Protein AF-A0A954SRN4-F1 (afdb_monomer_lite)

Sequence (164 aa):
MNRQDFLKLIGAKAGQADYLPVACLLKTGYACAGFFNSALNDDFSQTCVLVNARLIELVGVSHEAQRSAIHDFNEFIENVVSGVLQGSSGDVEALFSDDPRFGKSIPLSAISFEDISVVYPVGHISTLMRRVEEDQTDKTGEIPTFLDFENKSVVLKILRTKLW

Radius of gyration: 16.1 Å; chains: 1; bounding box: 40×41×38 Å

pLDDT: mean 74.14, std 15.85, range [33.69, 95.12]

Structure (mmCIF, N/CA/C/O backbone):
data_AF-A0A954SRN4-F1
#
_entry.id   AF-A0A954SRN4-F1
#
loop_
_atom_site.group_PDB
_atom_site.id
_atom_site.type_symbol
_atom_site.label_atom_id
_atom_site.label_alt_id
_atom_site.label_comp_id
_atom_site.label_asym_id
_atom_site.label_entity_id
_atom_site.label_seq_id
_atom_site.pdbx_PDB_ins_code
_atom_site.Cartn_x
_atom_site.Cartn_y
_atom_site.Cartn_z
_atom_site.occupancy
_atom_site.B_iso_or_equiv
_atom_site.auth_seq_id
_atom_site.auth_comp_id
_atom_site.auth_asym_id
_atom_site.auth_atom_id
_atom_site.pdbx_PDB_model_num
ATOM 1 N N . MET A 1 1 ? 10.542 -6.637 2.094 1.00 87.75 1 MET A N 1
ATOM 2 C CA . MET A 1 1 ? 9.497 -7.674 2.269 1.00 87.75 1 MET A CA 1
ATOM 3 C C . MET A 1 1 ? 9.667 -8.751 1.195 1.00 87.75 1 MET A C 1
ATOM 5 O O . MET A 1 1 ? 10.319 -8.460 0.204 1.00 87.75 1 MET A O 1
ATOM 9 N N . ASN A 1 2 ? 9.138 -9.973 1.347 1.00 91.56 2 ASN A N 1
ATOM 10 C CA . ASN A 1 2 ? 9.051 -10.925 0.223 1.00 91.56 2 ASN A CA 1
ATOM 11 C C . ASN A 1 2 ? 7.608 -10.992 -0.319 1.00 91.56 2 ASN A C 1
ATOM 13 O O . ASN A 1 2 ? 6.660 -10.610 0.371 1.00 91.56 2 ASN A O 1
ATOM 17 N N . ARG A 1 3 ? 7.436 -11.482 -1.554 1.00 91.50 3 ARG A N 1
ATOM 18 C CA . ARG A 1 3 ? 6.127 -11.546 -2.230 1.00 91.50 3 ARG A CA 1
ATOM 19 C C . ARG A 1 3 ? 5.088 -12.355 -1.449 1.00 91.50 3 ARG A C 1
ATOM 21 O O . ARG A 1 3 ? 3.934 -11.949 -1.382 1.00 91.50 3 ARG A O 1
ATOM 28 N N . GLN A 1 4 ? 5.469 -13.495 -0.874 1.00 90.56 4 GLN A N 1
ATOM 29 C CA . GLN A 1 4 ? 4.522 -14.376 -0.179 1.00 90.56 4 GLN A CA 1
ATOM 30 C C . GLN A 1 4 ? 3.943 -13.707 1.071 1.00 90.56 4 GLN A C 1
ATOM 32 O O . GLN A 1 4 ? 2.730 -13.750 1.279 1.00 90.56 4 GLN A O 1
ATOM 37 N N . ASP A 1 5 ? 4.792 -13.039 1.852 1.00 89.94 5 ASP A N 1
ATOM 38 C CA . ASP A 1 5 ? 4.371 -12.283 3.030 1.00 89.94 5 ASP A CA 1
ATOM 39 C C . ASP A 1 5 ? 3.446 -11.131 2.639 1.00 89.94 5 ASP A C 1
ATOM 41 O O . ASP A 1 5 ? 2.392 -10.957 3.249 1.00 89.94 5 ASP A O 1
ATOM 45 N N . PHE A 1 6 ? 3.794 -10.393 1.579 1.00 92.00 6 PHE A N 1
ATOM 46 C CA . PHE A 1 6 ? 2.960 -9.313 1.059 1.00 92.00 6 PHE A CA 1
ATOM 47 C C . PHE A 1 6 ? 1.556 -9.816 0.698 1.00 92.00 6 PHE A C 1
ATOM 49 O O . PHE A 1 6 ? 0.571 -9.310 1.233 1.00 92.00 6 PHE A O 1
ATOM 56 N N . LEU A 1 7 ? 1.461 -10.855 -0.144 1.00 90.88 7 LEU A N 1
ATOM 57 C CA . LEU A 1 7 ? 0.181 -11.419 -0.593 1.00 90.88 7 LEU A CA 1
ATOM 58 C C . LEU A 1 7 ? -0.675 -11.903 0.579 1.00 90.88 7 LEU A C 1
ATOM 60 O O . LEU A 1 7 ? -1.878 -11.645 0.617 1.00 90.88 7 LEU A O 1
ATOM 64 N N . LYS A 1 8 ? -0.049 -12.564 1.559 1.00 88.69 8 LYS A N 1
ATOM 65 C CA . LYS A 1 8 ? -0.730 -13.045 2.763 1.00 88.69 8 LYS A CA 1
ATOM 66 C C . LYS A 1 8 ? -1.305 -11.893 3.588 1.00 88.69 8 LYS A C 1
ATOM 68 O O . LYS A 1 8 ? -2.436 -11.998 4.056 1.00 88.69 8 LYS A O 1
ATOM 73 N N . LEU A 1 9 ? -0.550 -10.808 3.761 1.00 87.19 9 LEU A N 1
ATOM 74 C CA . LEU A 1 9 ? -0.971 -9.647 4.550 1.00 87.19 9 LEU A CA 1
ATOM 75 C C . LEU A 1 9 ? -2.135 -8.895 3.900 1.00 87.19 9 LEU A C 1
ATOM 77 O O . LEU A 1 9 ? -3.061 -8.484 4.599 1.00 87.19 9 LEU A O 1
ATOM 81 N N . ILE A 1 10 ? -2.122 -8.762 2.572 1.00 88.12 10 ILE A N 1
ATOM 82 C CA . ILE A 1 10 ? -3.192 -8.082 1.828 1.00 88.12 10 ILE A CA 1
ATOM 83 C C . ILE A 1 10 ? -4.395 -8.981 1.520 1.00 88.12 10 ILE A C 1
ATOM 85 O O . ILE A 1 10 ? -5.383 -8.504 0.976 1.00 88.12 10 ILE A O 1
ATOM 89 N N . GLY A 1 11 ? -4.325 -10.271 1.867 1.00 85.38 11 GLY A N 1
ATOM 90 C CA . GLY A 1 11 ? -5.388 -11.244 1.603 1.00 85.38 11 GLY A CA 1
ATOM 91 C C . GLY A 1 11 ? -5.549 -11.630 0.136 1.00 85.38 11 GLY A C 1
ATOM 92 O O . GLY A 1 11 ? -6.592 -12.170 -0.228 1.00 85.38 11 GLY A O 1
ATOM 93 N N . ALA A 1 12 ? -4.544 -11.370 -0.702 1.00 85.06 12 ALA A N 1
ATOM 94 C CA . ALA A 1 12 ? -4.606 -11.682 -2.121 1.00 85.06 12 ALA A CA 1
ATOM 95 C C . ALA A 1 12 ? -4.578 -13.198 -2.348 1.00 85.06 12 ALA A C 1
ATOM 97 O O . ALA A 1 12 ? -3.719 -13.911 -1.819 1.00 85.06 12 ALA A O 1
ATOM 98 N N . LYS A 1 13 ? -5.501 -13.690 -3.176 1.00 77.75 13 LYS A N 1
ATOM 99 C CA . LYS A 1 13 ? -5.540 -15.083 -3.629 1.00 77.75 13 LYS A CA 1
ATOM 100 C C . LYS A 1 13 ? -5.104 -15.154 -5.089 1.00 77.75 13 LYS A C 1
ATOM 102 O O . LYS A 1 13 ? -5.480 -14.310 -5.896 1.00 77.75 13 LYS A O 1
ATOM 107 N N . ALA A 1 14 ? -4.298 -16.159 -5.422 1.00 68.69 14 ALA A N 1
ATOM 108 C CA . ALA A 1 14 ? -3.817 -16.353 -6.787 1.00 68.69 14 ALA A CA 1
ATOM 109 C C . ALA A 1 14 ? -4.990 -16.575 -7.758 1.00 68.69 14 ALA A C 1
ATOM 111 O O . ALA A 1 14 ? -5.919 -17.322 -7.444 1.00 68.69 14 ALA A O 1
ATOM 112 N N . GLY A 1 15 ? -4.931 -15.939 -8.931 1.00 64.38 15 GLY A N 1
ATOM 113 C CA . GLY A 1 15 ? -5.939 -16.082 -9.985 1.00 64.38 15 GLY A CA 1
ATOM 114 C C . GLY A 1 15 ? -7.258 -15.334 -9.756 1.00 64.38 15 GLY A C 1
ATOM 115 O O . GLY A 1 15 ? -8.185 -15.519 -10.543 1.00 64.38 15 GLY A O 1
ATOM 116 N N . GLN A 1 16 ? -7.367 -14.495 -8.720 1.00 71.75 16 GLN A N 1
ATOM 117 C CA . GLN A 1 16 ? -8.505 -13.587 -8.555 1.00 71.75 16 GLN A CA 1
ATOM 118 C C . GLN A 1 16 ? -8.096 -12.168 -8.957 1.00 71.75 16 GLN A C 1
ATOM 120 O O . GLN A 1 16 ? -7.247 -11.549 -8.318 1.00 71.75 16 GLN A O 1
ATOM 125 N N . ALA A 1 17 ? -8.701 -11.645 -10.028 1.00 62.00 17 ALA A N 1
ATOM 126 C CA . ALA A 1 17 ? -8.509 -10.267 -10.478 1.00 62.00 17 ALA A CA 1
ATOM 127 C C . ALA A 1 17 ? -9.234 -9.280 -9.545 1.00 62.00 17 ALA A C 1
ATOM 129 O O . ALA A 1 17 ? -10.149 -8.567 -9.951 1.00 62.00 17 ALA A O 1
ATOM 130 N N . ASP A 1 18 ? -8.810 -9.254 -8.288 1.00 74.25 18 ASP A N 1
ATOM 131 C CA . ASP A 1 18 ? -9.364 -8.399 -7.255 1.00 74.25 18 ASP A CA 1
ATOM 132 C C . ASP A 1 18 ? -8.480 -7.154 -7.180 1.00 74.25 18 ASP A C 1
ATOM 134 O O . ASP A 1 18 ? -7.291 -7.250 -6.881 1.00 74.25 18 ASP A O 1
ATOM 138 N N . TYR A 1 19 ? -9.034 -5.986 -7.507 1.00 85.94 19 TYR A N 1
ATOM 139 C CA . TYR A 1 19 ? -8.370 -4.697 -7.306 1.00 85.94 19 TYR A CA 1
ATOM 140 C C . TYR A 1 19 ? -8.372 -4.379 -5.807 1.00 85.94 19 TYR A C 1
ATOM 142 O O . TYR A 1 19 ? -9.265 -3.708 -5.293 1.00 85.94 19 TYR A O 1
ATOM 150 N N . LEU A 1 20 ? -7.382 -4.908 -5.090 1.00 88.06 20 LEU A N 1
ATOM 151 C CA . LEU A 1 20 ? -7.262 -4.781 -3.642 1.00 88.06 20 LEU A CA 1
ATOM 152 C C . LEU A 1 20 ? -6.566 -3.461 -3.285 1.00 88.06 20 LEU A C 1
ATOM 154 O O . LEU A 1 20 ? -5.412 -3.269 -3.678 1.00 88.06 20 LEU A O 1
ATOM 158 N N . PRO A 1 21 ? -7.206 -2.555 -2.526 1.00 88.56 21 PRO A N 1
ATOM 159 C CA . PRO A 1 21 ? -6.556 -1.331 -2.089 1.00 88.56 21 PRO A CA 1
ATOM 160 C C . PRO A 1 21 ? -5.503 -1.646 -1.026 1.00 88.56 21 PRO A C 1
ATOM 162 O O . PRO A 1 21 ? -5.776 -2.294 -0.008 1.00 88.56 21 PRO A O 1
ATOM 165 N N . VAL A 1 22 ? -4.289 -1.166 -1.270 1.00 90.25 22 VAL A N 1
ATOM 166 C CA . VAL A 1 22 ? -3.117 -1.390 -0.427 1.00 90.25 22 VAL A CA 1
ATOM 167 C C . VAL A 1 22 ? -2.356 -0.089 -0.236 1.00 90.25 22 VAL A C 1
ATOM 169 O O . VAL A 1 22 ? -2.285 0.746 -1.136 1.00 90.25 22 VAL A O 1
ATOM 172 N N . ALA A 1 23 ? -1.756 0.064 0.938 1.00 91.31 23 ALA A N 1
ATOM 173 C CA . ALA A 1 23 ? -0.851 1.156 1.245 1.00 91.31 23 ALA A CA 1
ATOM 174 C C . ALA A 1 23 ? 0.471 0.595 1.775 1.00 91.31 23 ALA A C 1
ATOM 176 O O . ALA A 1 23 ? 0.495 -0.431 2.448 1.00 91.31 23 ALA A O 1
ATOM 177 N N . CYS A 1 24 ? 1.583 1.233 1.440 1.00 92.81 24 CYS A N 1
ATOM 178 C CA . CYS A 1 24 ? 2.928 0.760 1.721 1.00 92.81 24 CYS A CA 1
ATOM 179 C C . CYS A 1 24 ? 3.814 1.919 2.179 1.00 92.81 24 CYS A C 1
ATOM 181 O O . CYS A 1 24 ? 3.752 3.007 1.611 1.00 92.81 24 CYS A O 1
ATOM 183 N N . LEU A 1 25 ? 4.687 1.656 3.149 1.00 92.44 25 LEU A N 1
ATOM 184 C CA . LEU A 1 25 ? 5.827 2.512 3.465 1.00 92.44 25 LEU A CA 1
ATOM 185 C C . LEU A 1 25 ? 7.071 1.922 2.809 1.00 92.44 25 LEU A C 1
ATOM 187 O O 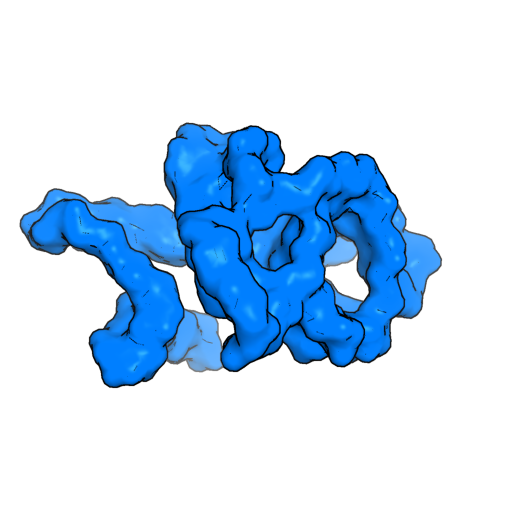. LEU A 1 25 ? 7.401 0.752 3.036 1.00 92.44 25 LEU A O 1
ATOM 191 N N . LEU A 1 26 ? 7.771 2.731 2.026 1.00 92.38 26 LEU A N 1
ATOM 192 C CA . LEU A 1 26 ? 9.019 2.359 1.376 1.00 92.38 26 LEU A CA 1
ATOM 193 C C . LEU A 1 26 ? 10.213 2.680 2.278 1.00 92.38 26 LEU A C 1
ATOM 195 O O . LEU A 1 26 ? 10.188 3.624 3.067 1.00 92.38 26 LEU A O 1
ATOM 199 N N . LYS A 1 27 ? 11.300 1.921 2.132 1.00 91.12 27 LYS A N 1
ATOM 200 C CA . LYS A 1 27 ? 12.583 2.157 2.823 1.00 91.12 27 LYS A CA 1
ATOM 201 C C . LYS A 1 27 ? 13.165 3.543 2.560 1.00 91.12 27 LYS A C 1
ATOM 203 O O . LYS A 1 27 ? 13.926 4.049 3.374 1.00 91.12 27 LYS A O 1
ATOM 208 N N . THR A 1 28 ? 12.800 4.144 1.435 1.00 88.56 28 THR A N 1
ATOM 209 C CA . THR A 1 28 ? 13.204 5.492 1.033 1.00 88.56 28 THR A CA 1
ATOM 210 C C . THR A 1 28 ? 12.504 6.600 1.824 1.00 88.56 28 THR A C 1
ATOM 212 O O . THR A 1 28 ? 12.855 7.758 1.646 1.00 88.56 28 THR A O 1
ATOM 215 N N . GLY A 1 29 ? 11.522 6.275 2.675 1.00 86.75 29 GLY A N 1
ATOM 216 C CA . GLY A 1 29 ? 10.709 7.264 3.395 1.00 86.75 29 GLY A CA 1
ATOM 217 C C . GLY A 1 29 ? 9.473 7.731 2.623 1.00 86.75 29 GLY A C 1
ATOM 218 O O . GLY A 1 29 ? 8.760 8.616 3.080 1.00 86.75 29 GLY A O 1
ATOM 219 N N . TYR A 1 30 ? 9.186 7.124 1.472 1.00 89.25 30 TYR A N 1
ATOM 220 C CA . TYR A 1 30 ? 7.987 7.423 0.697 1.00 89.25 30 TYR A CA 1
ATOM 221 C C . TYR A 1 30 ? 6.823 6.533 1.125 1.00 89.25 30 TYR A C 1
ATOM 223 O O . TYR A 1 30 ? 6.984 5.327 1.317 1.00 89.25 30 TYR A O 1
ATOM 231 N N . ALA A 1 31 ? 5.633 7.112 1.214 1.00 90.50 31 ALA A N 1
ATOM 232 C CA . ALA A 1 31 ? 4.384 6.386 1.345 1.00 90.50 31 ALA A CA 1
ATOM 233 C C . ALA A 1 31 ? 3.742 6.207 -0.033 1.00 90.50 31 ALA A C 1
ATOM 235 O O . ALA A 1 31 ? 3.698 7.137 -0.839 1.00 90.50 31 ALA A O 1
ATOM 236 N N . CYS A 1 32 ? 3.233 5.011 -0.310 1.00 90.62 32 CYS A N 1
ATOM 237 C CA . CYS A 1 32 ? 2.542 4.701 -1.550 1.00 90.62 32 CYS A CA 1
ATOM 238 C C . CYS A 1 32 ? 1.197 4.037 -1.265 1.00 90.62 32 CYS A C 1
ATOM 240 O O . CYS A 1 32 ? 1.126 3.167 -0.406 1.00 90.62 32 CYS A O 1
ATOM 242 N N . ALA A 1 33 ? 0.138 4.406 -1.978 1.00 90.44 33 ALA A N 1
ATOM 243 C CA . ALA A 1 33 ? -1.147 3.710 -1.915 1.00 90.44 33 ALA A CA 1
ATOM 244 C C . ALA A 1 33 ? -1.709 3.498 -3.313 1.00 90.44 33 ALA A C 1
ATOM 246 O O . ALA A 1 33 ? -1.568 4.367 -4.162 1.00 90.44 33 ALA A O 1
ATOM 247 N N . GLY A 1 34 ? -2.341 2.361 -3.564 1.00 90.44 34 GLY A N 1
ATOM 248 C CA . GLY A 1 34 ? -2.908 2.038 -4.867 1.00 90.44 34 GLY A CA 1
ATOM 249 C C . GLY A 1 34 ? -3.578 0.676 -4.858 1.00 90.44 34 GLY A C 1
ATOM 250 O O . GLY A 1 34 ? -3.855 0.111 -3.800 1.00 90.44 34 GLY A O 1
ATOM 251 N N . PHE A 1 35 ? -3.822 0.141 -6.048 1.00 90.12 35 PHE A N 1
ATOM 252 C CA . PHE A 1 35 ? -4.547 -1.109 -6.218 1.00 90.12 35 PHE A CA 1
ATOM 253 C C . PHE A 1 35 ? -3.621 -2.230 -6.633 1.00 90.12 35 PHE A C 1
ATOM 255 O O . PHE A 1 35 ? -3.0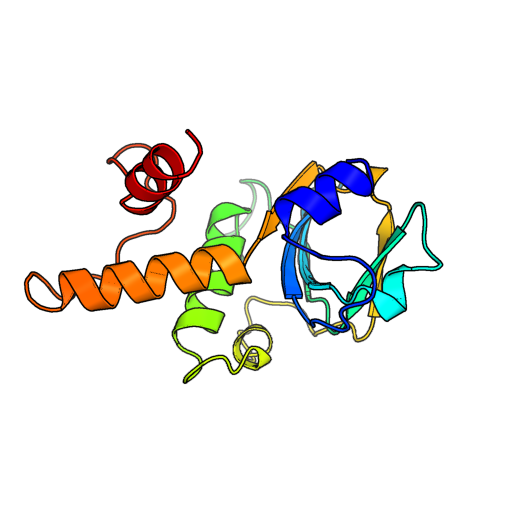02 -2.186 -7.696 1.00 90.12 35 PHE A O 1
ATOM 262 N N . PHE A 1 36 ? -3.568 -3.264 -5.809 1.00 91.44 36 PHE A N 1
ATOM 263 C CA . PHE A 1 36 ? -2.950 -4.518 -6.178 1.00 91.44 36 PHE A CA 1
ATOM 264 C C . PHE A 1 36 ? -3.928 -5.343 -7.015 1.00 91.44 36 PHE A C 1
ATOM 266 O O . PHE A 1 36 ? -5.089 -5.468 -6.650 1.00 91.44 36 PHE A O 1
ATOM 273 N N . ASN A 1 37 ? -3.458 -5.933 -8.111 1.00 90.75 37 ASN A N 1
ATOM 274 C CA . ASN A 1 37 ? -4.229 -6.870 -8.927 1.00 90.75 37 ASN A CA 1
ATOM 275 C C . ASN A 1 37 ? -3.377 -8.121 -9.157 1.00 90.75 37 ASN A C 1
ATOM 277 O O . ASN A 1 37 ? -2.250 -7.998 -9.644 1.00 90.75 37 ASN A O 1
ATOM 281 N N . SER A 1 38 ? -3.887 -9.308 -8.806 1.00 89.62 38 SER A N 1
ATOM 282 C CA . SER A 1 38 ? -3.074 -10.530 -8.870 1.00 89.62 38 SER A CA 1
ATOM 283 C C . SER A 1 38 ? -2.665 -10.869 -10.301 1.00 89.62 38 SER A C 1
ATOM 285 O O . SER A 1 38 ? -1.501 -11.157 -10.530 1.00 89.62 38 SER A O 1
ATOM 287 N N . ALA A 1 39 ? -3.585 -10.758 -11.265 1.00 88.12 39 ALA A N 1
ATOM 288 C CA . ALA A 1 39 ? -3.330 -11.108 -12.660 1.00 88.12 39 ALA A CA 1
ATOM 289 C C . ALA A 1 39 ? -2.239 -10.219 -13.280 1.00 88.12 39 ALA A C 1
ATOM 291 O O . ALA A 1 39 ? -1.367 -10.714 -13.985 1.00 88.12 39 ALA A O 1
ATOM 292 N N . LEU A 1 40 ? -2.230 -8.919 -12.959 1.00 88.25 40 LEU A N 1
ATOM 293 C CA . LEU A 1 40 ? -1.158 -8.010 -13.384 1.00 88.25 40 LEU A CA 1
ATOM 294 C C . LEU A 1 40 ? 0.184 -8.292 -12.697 1.00 88.25 40 LEU A C 1
ATOM 296 O O . LEU A 1 40 ? 1.216 -7.878 -13.207 1.00 88.25 40 LEU A O 1
ATOM 300 N N . ASN A 1 41 ? 0.172 -8.955 -11.540 1.00 90.44 41 ASN A N 1
ATOM 301 C CA . ASN A 1 41 ? 1.342 -9.236 -10.704 1.00 90.44 41 ASN A CA 1
ATOM 302 C C . ASN A 1 41 ? 1.804 -10.703 -10.763 1.00 90.44 41 ASN A C 1
ATOM 304 O O . ASN A 1 41 ? 2.707 -11.092 -10.013 1.00 90.44 41 ASN A O 1
ATOM 308 N N . ASP A 1 42 ? 1.188 -11.541 -11.598 1.00 88.19 42 ASP A N 1
ATOM 309 C CA . ASP A 1 42 ? 1.490 -12.975 -11.643 1.00 88.19 42 ASP A CA 1
ATOM 310 C C . ASP A 1 42 ? 2.888 -13.237 -12.221 1.00 88.19 42 ASP A C 1
ATOM 312 O O . ASP A 1 42 ? 3.645 -14.023 -11.647 1.00 88.19 42 ASP A O 1
ATOM 316 N N . ASP A 1 43 ? 3.284 -12.488 -13.253 1.00 88.06 43 ASP A N 1
ATOM 317 C CA . ASP A 1 43 ? 4.607 -12.603 -13.884 1.00 88.06 43 ASP A CA 1
ATOM 318 C C . ASP A 1 43 ? 5.719 -11.853 -13.123 1.00 88.06 43 ASP A C 1
ATOM 320 O O . ASP A 1 43 ? 6.913 -12.050 -13.370 1.00 88.06 43 ASP A O 1
ATOM 324 N N . PHE A 1 44 ? 5.357 -11.008 -12.154 1.00 88.56 44 PHE A N 1
ATOM 325 C CA . PHE A 1 44 ? 6.305 -10.199 -11.390 1.00 88.56 44 PHE A CA 1
ATOM 326 C C . PHE A 1 44 ? 6.627 -10.859 -10.046 1.00 88.56 44 PHE A C 1
ATOM 328 O O . PHE A 1 44 ? 5.952 -10.687 -9.030 1.00 88.56 44 PHE A O 1
ATOM 335 N N . SER A 1 45 ? 7.713 -11.632 -10.032 1.00 88.75 45 SER A N 1
ATOM 336 C CA . SER A 1 45 ? 8.146 -12.358 -8.830 1.00 88.75 45 SER A CA 1
ATOM 337 C C . SER A 1 45 ? 8.805 -11.464 -7.771 1.00 88.75 45 SER A C 1
ATOM 339 O O . SER A 1 45 ? 8.669 -11.741 -6.580 1.00 88.75 45 SER A O 1
ATOM 341 N N . GLN A 1 46 ? 9.488 -10.395 -8.194 1.00 93.12 46 GLN A N 1
ATOM 342 C CA . GLN A 1 46 ? 10.257 -9.490 -7.321 1.00 93.12 46 GLN A CA 1
ATOM 343 C C . GLN A 1 46 ? 9.658 -8.085 -7.204 1.00 93.12 46 GLN A C 1
ATOM 345 O O . GLN A 1 46 ? 10.116 -7.274 -6.398 1.00 93.12 46 GLN A O 1
ATOM 350 N N . THR A 1 47 ? 8.616 -7.794 -7.976 1.00 93.44 47 THR A N 1
ATOM 351 C CA . THR A 1 47 ? 8.055 -6.450 -8.099 1.00 93.44 47 THR A CA 1
ATOM 352 C C . THR A 1 47 ? 6.562 -6.480 -7.818 1.00 93.44 47 THR A C 1
ATOM 354 O O . THR A 1 47 ? 5.845 -7.340 -8.317 1.00 93.44 47 THR A O 1
ATOM 357 N N . CYS A 1 48 ? 6.110 -5.523 -7.021 1.00 92.75 48 CYS A N 1
ATOM 358 C CA . CYS A 1 48 ? 4.717 -5.194 -6.804 1.00 92.75 48 CYS A CA 1
ATOM 359 C C . CYS A 1 48 ? 4.319 -4.075 -7.766 1.00 92.75 48 CYS A C 1
ATOM 361 O O . CYS A 1 48 ? 4.866 -2.973 -7.709 1.00 92.75 48 CYS A O 1
ATOM 363 N N . VAL A 1 49 ? 3.371 -4.358 -8.647 1.00 93.00 49 VAL A N 1
ATOM 364 C CA . VAL A 1 49 ? 2.747 -3.391 -9.540 1.00 93.00 49 VAL A CA 1
ATOM 365 C C . VAL A 1 49 ? 1.435 -2.935 -8.917 1.00 93.00 49 VAL A C 1
ATOM 367 O O . VAL A 1 49 ? 0.520 -3.736 -8.709 1.00 93.00 49 VAL A O 1
ATOM 370 N N . LEU A 1 50 ? 1.348 -1.638 -8.637 1.00 91.62 50 LEU A N 1
ATOM 371 C CA . LEU A 1 50 ? 0.140 -0.978 -8.164 1.00 91.62 50 LEU A CA 1
ATOM 372 C C . LEU A 1 50 ? -0.485 -0.163 -9.293 1.00 91.62 50 LEU A C 1
ATOM 374 O O . LEU A 1 50 ? 0.185 0.648 -9.937 1.00 91.62 50 LEU A O 1
ATOM 378 N N . VAL A 1 51 ? -1.779 -0.373 -9.509 1.00 89.12 51 VAL A N 1
ATOM 379 C CA . VAL A 1 51 ? -2.602 0.413 -10.430 1.00 89.12 51 VAL A CA 1
ATOM 380 C C . VAL A 1 51 ? -3.099 1.655 -9.708 1.00 89.12 51 VAL A C 1
ATOM 382 O O . VAL A 1 51 ? -3.493 1.577 -8.542 1.00 89.12 51 VAL A O 1
ATOM 385 N N . ASN A 1 52 ? -3.081 2.786 -10.412 1.00 86.06 52 ASN A N 1
ATOM 386 C CA . ASN A 1 52 ? -3.453 4.100 -9.908 1.00 86.06 52 ASN A CA 1
ATOM 387 C C . ASN A 1 52 ? -2.804 4.358 -8.539 1.00 86.06 52 ASN A C 1
ATOM 389 O O . ASN A 1 52 ? -3.462 4.511 -7.518 1.00 86.06 52 ASN A O 1
ATOM 393 N N . ALA A 1 53 ? -1.479 4.324 -8.501 1.00 87.44 53 ALA A N 1
ATOM 394 C CA . ALA A 1 53 ? -0.729 4.547 -7.283 1.00 87.44 53 ALA A CA 1
ATOM 395 C C . ALA A 1 53 ? -0.606 6.047 -6.983 1.00 87.44 53 ALA A C 1
ATOM 397 O O . ALA A 1 53 ? -0.352 6.855 -7.871 1.00 87.44 53 ALA A O 1
ATOM 398 N N . ARG A 1 54 ? -0.711 6.436 -5.720 1.00 86.62 54 ARG A N 1
ATOM 399 C CA . ARG A 1 54 ? -0.283 7.736 -5.204 1.00 86.62 54 ARG A CA 1
ATOM 400 C C . ARG A 1 54 ? 1.010 7.542 -4.441 1.00 86.62 54 ARG A C 1
ATOM 402 O O . ARG A 1 54 ? 1.158 6.549 -3.734 1.00 86.62 54 ARG A O 1
ATOM 409 N N . LEU A 1 55 ? 1.938 8.474 -4.606 1.00 86.06 55 LEU A N 1
ATOM 410 C CA . LEU A 1 55 ? 3.236 8.464 -3.948 1.00 86.06 55 LEU A CA 1
ATOM 411 C C . LEU A 1 55 ? 3.425 9.804 -3.243 1.00 86.06 55 LEU A C 1
ATOM 413 O O . LEU A 1 55 ? 3.202 10.852 -3.848 1.00 86.06 55 LEU A O 1
ATOM 417 N N . ILE A 1 56 ? 3.817 9.760 -1.976 1.00 86.75 56 ILE A N 1
ATOM 418 C CA . ILE A 1 56 ? 4.077 10.937 -1.151 1.00 86.75 56 ILE A CA 1
ATOM 419 C C . ILE A 1 56 ? 5.405 10.745 -0.441 1.00 86.75 56 ILE A C 1
ATOM 421 O O . ILE A 1 56 ? 5.695 9.667 0.073 1.00 86.75 56 ILE A O 1
ATOM 425 N N . GLU A 1 57 ? 6.210 11.796 -0.419 1.00 85.69 57 GLU A N 1
ATOM 426 C CA . GLU A 1 57 ? 7.390 11.867 0.430 1.00 85.69 57 GLU A CA 1
ATOM 427 C C . GLU A 1 57 ? 6.961 12.242 1.849 1.00 85.69 57 GLU A C 1
ATOM 429 O O . GLU A 1 57 ? 6.293 13.259 2.043 1.00 85.69 57 GLU A O 1
ATOM 434 N N . LEU A 1 58 ? 7.307 11.420 2.840 1.00 83.25 58 LEU A N 1
ATOM 435 C CA . LEU A 1 58 ? 7.007 11.749 4.228 1.00 83.25 58 LEU A CA 1
ATOM 436 C C . LEU A 1 58 ? 8.026 12.775 4.719 1.00 83.25 58 LEU A C 1
ATOM 438 O O . LEU A 1 58 ? 9.225 12.493 4.803 1.00 83.25 58 LEU A O 1
ATOM 442 N N . VAL A 1 59 ? 7.543 13.972 5.044 1.00 71.06 59 VAL A N 1
ATOM 443 C CA . VAL A 1 59 ? 8.376 15.048 5.582 1.00 71.06 59 VAL A CA 1
ATOM 444 C C . VAL A 1 59 ? 8.685 14.704 7.036 1.00 71.06 59 VAL A C 1
ATOM 446 O O . VAL A 1 59 ? 7.932 15.047 7.945 1.00 71.06 59 VAL A O 1
ATOM 449 N N . GLY A 1 60 ? 9.797 13.998 7.264 1.00 59.53 60 GLY A N 1
ATOM 450 C CA . GLY A 1 60 ? 10.340 13.816 8.610 1.00 59.53 60 GLY A CA 1
ATOM 451 C C . GLY A 1 60 ? 10.419 15.165 9.335 1.00 59.53 60 GLY A C 1
ATOM 452 O O . GLY A 1 60 ? 10.657 16.174 8.688 1.00 59.53 60 GLY A O 1
ATOM 453 N N . VAL A 1 61 ? 10.185 15.157 10.653 1.00 51.19 61 VAL A N 1
ATOM 454 C CA . VAL A 1 61 ? 9.851 16.247 11.611 1.00 51.19 61 VAL A CA 1
ATOM 455 C C . VAL A 1 61 ? 10.666 17.568 11.538 1.00 51.19 61 VAL A C 1
ATOM 457 O O . VAL A 1 61 ? 11.063 18.120 12.561 1.00 51.19 61 VAL A O 1
ATOM 460 N N . SER A 1 62 ? 10.979 18.139 10.378 1.00 45.38 62 SER A N 1
ATOM 461 C CA . SER A 1 62 ? 11.795 19.348 10.268 1.00 45.38 62 SER A CA 1
ATOM 462 C C . SER A 1 62 ? 11.491 20.170 9.016 1.00 45.38 62 SER A C 1
ATOM 464 O O . SER A 1 62 ? 11.664 19.725 7.888 1.00 45.38 62 SER A O 1
ATOM 466 N N . HIS A 1 63 ? 11.161 21.428 9.318 1.00 43.19 63 HIS A N 1
ATOM 467 C CA . HIS A 1 63 ? 11.081 22.633 8.495 1.00 43.19 63 HIS A CA 1
ATOM 468 C C . HIS A 1 63 ? 9.735 22.964 7.837 1.00 43.19 63 HIS A C 1
ATOM 470 O O . HIS A 1 63 ? 9.335 22.410 6.825 1.00 43.19 63 HIS A O 1
ATOM 476 N N . GLU A 1 64 ? 9.099 23.962 8.466 1.00 48.00 64 GLU A N 1
ATOM 477 C CA . GLU A 1 64 ? 7.979 24.782 8.002 1.00 48.00 64 GLU A CA 1
ATOM 478 C C . GLU A 1 64 ? 6.725 23.999 7.619 1.00 48.00 64 GLU A C 1
ATOM 480 O O . GLU A 1 64 ? 6.534 23.565 6.489 1.00 48.00 64 GLU A O 1
ATOM 485 N N . ALA A 1 65 ? 5.827 23.877 8.600 1.00 46.78 65 ALA A N 1
ATOM 486 C CA . ALA A 1 65 ? 4.480 23.362 8.425 1.00 46.78 65 ALA A CA 1
ATOM 487 C C . ALA A 1 65 ? 3.722 24.165 7.352 1.00 46.78 65 ALA A C 1
ATOM 489 O O . ALA A 1 65 ? 2.987 25.112 7.649 1.00 46.78 65 ALA A O 1
ATOM 490 N N . GLN A 1 66 ? 3.847 23.754 6.090 1.00 52.75 66 GLN A N 1
ATOM 491 C CA . GLN A 1 66 ? 2.735 23.865 5.165 1.00 52.75 66 GLN A CA 1
ATOM 492 C C . GLN A 1 66 ? 1.576 23.134 5.835 1.00 52.75 66 GLN A C 1
ATOM 494 O O . GLN A 1 66 ? 1.639 21.930 6.056 1.00 52.75 66 GLN A O 1
ATOM 499 N N . ARG A 1 67 ? 0.522 23.876 6.190 1.00 53.69 67 ARG A N 1
ATOM 500 C CA . ARG A 1 67 ? -0.683 23.386 6.891 1.00 53.69 67 ARG A CA 1
ATOM 501 C C . ARG A 1 67 ? -1.431 22.247 6.166 1.00 53.69 67 ARG A C 1
ATOM 503 O O . ARG A 1 67 ? -2.500 21.856 6.613 1.00 53.69 67 ARG A O 1
ATOM 510 N N . SER A 1 68 ? -0.907 21.752 5.048 1.00 59.97 68 SER A N 1
ATOM 511 C CA . SER A 1 68 ? -1.491 20.719 4.198 1.00 59.97 68 SER A CA 1
ATOM 512 C C . SER A 1 68 ? -0.503 19.595 3.844 1.00 59.97 68 SER A C 1
ATOM 514 O O . SER A 1 68 ? -0.726 18.897 2.863 1.00 59.97 68 SER A O 1
ATOM 516 N N . ALA A 1 69 ? 0.616 19.436 4.554 1.00 68.06 69 ALA A N 1
ATOM 517 C CA . ALA A 1 69 ? 1.559 18.347 4.288 1.00 68.06 69 ALA A CA 1
ATOM 518 C C . ALA A 1 69 ? 1.249 17.135 5.177 1.00 68.06 69 ALA A C 1
ATOM 520 O O . ALA A 1 69 ? 0.957 17.307 6.354 1.00 68.06 69 ALA A O 1
ATOM 521 N N . ILE A 1 70 ? 1.327 15.923 4.617 1.00 73.06 70 ILE A N 1
ATOM 522 C CA . ILE A 1 70 ? 1.246 14.679 5.392 1.00 73.06 70 ILE A CA 1
ATOM 523 C C . ILE A 1 70 ? 2.604 14.453 6.059 1.00 73.06 70 ILE A C 1
ATOM 525 O O . ILE A 1 70 ? 3.622 14.322 5.375 1.00 73.06 70 ILE A O 1
ATOM 529 N N . HIS A 1 71 ? 2.620 14.434 7.388 1.00 77.31 71 HIS A N 1
ATOM 530 C CA . HIS A 1 71 ? 3.853 14.445 8.172 1.00 77.31 71 HIS A CA 1
ATOM 531 C C . HIS A 1 71 ? 4.421 13.050 8.427 1.00 77.31 71 HIS A C 1
ATOM 533 O O . HIS A 1 71 ? 5.638 12.872 8.497 1.00 77.31 71 HIS A O 1
ATOM 539 N N . ASP A 1 72 ? 3.558 12.045 8.554 1.00 81.25 72 ASP A N 1
ATOM 540 C CA . ASP A 1 72 ? 3.983 10.677 8.809 1.00 81.25 72 ASP A CA 1
ATOM 541 C C . ASP A 1 72 ? 3.074 9.634 8.143 1.00 81.25 72 ASP A C 1
ATOM 543 O O . ASP A 1 72 ? 2.059 9.929 7.507 1.00 81.25 72 ASP A O 1
ATOM 547 N N . PHE A 1 73 ? 3.485 8.370 8.255 1.00 81.12 73 PHE A N 1
ATOM 548 C CA . PHE A 1 73 ? 2.760 7.260 7.650 1.00 81.12 73 PHE A CA 1
ATOM 549 C C . PHE A 1 73 ? 1.406 6.993 8.325 1.00 81.12 73 PHE A C 1
ATOM 551 O O . PHE A 1 73 ? 0.510 6.453 7.686 1.00 81.12 73 PHE A O 1
ATOM 558 N N . ASN A 1 74 ? 1.230 7.371 9.591 1.00 81.25 74 ASN A N 1
ATOM 559 C CA . ASN A 1 74 ? -0.027 7.172 10.304 1.00 81.25 74 ASN A CA 1
ATOM 560 C C . ASN A 1 74 ? -1.094 8.126 9.768 1.00 81.25 74 ASN A C 1
ATOM 562 O O . ASN A 1 74 ? -2.167 7.678 9.366 1.00 81.25 74 ASN A O 1
ATOM 566 N N . GLU A 1 75 ? -0.754 9.410 9.656 1.00 80.00 75 GLU A N 1
ATOM 567 C CA . GLU A 1 75 ? -1.603 10.418 9.025 1.00 80.00 75 GLU A CA 1
ATOM 568 C C . GLU A 1 75 ? -1.934 10.020 7.578 1.00 80.00 75 GLU A C 1
ATOM 570 O O . GLU A 1 75 ? -3.086 10.105 7.147 1.00 80.00 75 GLU A O 1
ATOM 575 N N . PHE A 1 76 ? -0.952 9.511 6.827 1.00 83.25 76 PHE A N 1
ATOM 576 C CA . PHE A 1 76 ? -1.182 8.996 5.477 1.00 83.25 76 PHE A CA 1
ATOM 577 C C . PHE A 1 76 ? -2.258 7.900 5.444 1.00 83.25 76 PHE A C 1
ATOM 579 O O . PHE A 1 76 ? -3.205 7.978 4.657 1.00 83.25 76 PHE A O 1
ATOM 586 N N . ILE A 1 77 ? -2.128 6.885 6.303 1.00 82.56 77 ILE A N 1
ATOM 587 C CA . ILE A 1 77 ? -3.063 5.758 6.363 1.00 82.56 77 ILE A CA 1
ATOM 588 C C . ILE A 1 77 ? -4.451 6.203 6.811 1.00 82.56 77 ILE A C 1
ATOM 590 O O . ILE A 1 77 ? -5.435 5.762 6.221 1.00 82.56 77 ILE A O 1
ATOM 594 N N . GLU A 1 78 ? -4.556 7.080 7.807 1.00 79.00 78 GLU A N 1
ATOM 595 C CA . GLU A 1 78 ? -5.850 7.585 8.274 1.00 79.00 78 GLU A CA 1
ATOM 596 C C . GLU A 1 78 ? -6.606 8.311 7.168 1.00 79.00 78 GLU A C 1
ATOM 598 O O . GLU A 1 78 ? -7.795 8.056 6.976 1.00 79.00 78 GLU A O 1
ATOM 603 N N . ASN A 1 79 ? -5.920 9.145 6.386 1.00 77.75 79 ASN A N 1
ATOM 604 C CA . ASN A 1 79 ? -6.534 9.822 5.248 1.00 77.75 79 ASN A CA 1
ATOM 605 C C . ASN A 1 79 ? -6.967 8.829 4.159 1.00 77.75 79 ASN A C 1
ATOM 607 O O . ASN A 1 79 ? -8.088 8.916 3.658 1.00 77.75 79 ASN A O 1
ATOM 611 N N . VAL A 1 80 ? -6.120 7.844 3.836 1.00 78.94 80 VAL A N 1
ATOM 612 C CA . VAL A 1 80 ? -6.441 6.789 2.862 1.00 78.94 80 VAL A CA 1
ATOM 613 C C . VAL A 1 80 ? -7.670 5.980 3.294 1.00 78.94 80 VAL A C 1
ATOM 615 O O . VAL A 1 80 ? -8.600 5.796 2.510 1.00 78.94 80 VAL A O 1
ATOM 618 N N . VAL A 1 81 ? -7.697 5.506 4.541 1.00 77.12 81 VAL A N 1
ATOM 619 C CA . VAL A 1 81 ? -8.793 4.687 5.077 1.00 77.12 81 VAL A CA 1
ATOM 620 C C . VAL A 1 81 ? -10.076 5.504 5.187 1.00 77.12 81 VAL A C 1
ATOM 622 O O . VAL A 1 81 ? -11.131 5.010 4.790 1.00 77.12 81 VAL A O 1
ATOM 625 N N . SER A 1 82 ? -9.993 6.748 5.666 1.00 75.44 82 SER A N 1
ATOM 626 C CA . SER A 1 82 ? -11.148 7.647 5.774 1.00 75.44 82 SER A CA 1
ATOM 627 C C . SER A 1 82 ? -11.767 7.935 4.410 1.00 75.44 82 SER A C 1
ATOM 629 O O . SER A 1 82 ? -12.988 7.891 4.284 1.00 75.44 82 SER A O 1
ATOM 631 N N . GLY A 1 83 ? -10.946 8.146 3.374 1.00 73.56 83 GLY A N 1
ATOM 632 C CA . GLY A 1 83 ? -11.429 8.297 2.001 1.00 73.56 83 GLY A CA 1
ATOM 633 C C . GLY A 1 83 ? -12.226 7.074 1.543 1.00 73.56 83 GLY A C 1
ATOM 634 O O . GLY A 1 83 ? -13.361 7.205 1.094 1.00 73.56 83 GLY A O 1
ATOM 635 N N . VAL A 1 84 ? -11.683 5.868 1.741 1.00 72.88 84 VAL A N 1
ATOM 636 C CA . VAL A 1 84 ? -12.369 4.614 1.374 1.00 72.88 84 VAL A CA 1
ATOM 637 C C . VAL A 1 84 ? -13.656 4.385 2.180 1.00 72.88 84 VAL A C 1
ATOM 639 O O . VAL A 1 84 ? -14.604 3.819 1.643 1.00 72.88 84 VAL A O 1
ATOM 642 N N . LEU A 1 85 ? -13.715 4.811 3.446 1.00 70.44 85 LEU A N 1
ATOM 643 C CA . LEU A 1 85 ? -14.916 4.697 4.286 1.00 70.44 85 LEU A CA 1
ATOM 644 C C . LEU A 1 85 ? -16.028 5.670 3.875 1.00 70.44 85 LEU A C 1
ATOM 646 O O . LEU A 1 85 ? -17.199 5.298 3.885 1.00 70.44 85 LEU A O 1
ATOM 650 N N . GLN A 1 86 ? -15.668 6.902 3.509 1.00 68.88 86 GLN A N 1
ATOM 651 C CA . GLN A 1 86 ? -16.619 7.934 3.083 1.00 68.88 86 GLN A CA 1
ATOM 652 C C . GLN A 1 86 ? -17.160 7.687 1.664 1.00 68.88 86 GLN A C 1
ATOM 654 O O . GLN A 1 86 ? -18.261 8.135 1.336 1.00 68.88 86 GLN A O 1
ATOM 659 N N . GLY A 1 87 ? -16.416 6.950 0.831 1.00 63.09 87 GLY A N 1
ATOM 660 C CA . GLY A 1 87 ? -16.891 6.443 -0.454 1.00 63.09 87 GLY A CA 1
ATOM 661 C C . GLY A 1 87 ? -18.085 5.503 -0.265 1.00 63.09 87 GLY A C 1
ATOM 662 O O . GLY A 1 87 ? -18.007 4.486 0.424 1.00 63.09 87 GLY A O 1
ATOM 663 N N . SER A 1 88 ? -19.223 5.840 -0.869 1.00 45.41 88 SER A N 1
ATOM 664 C CA . SER A 1 88 ? -20.452 5.048 -0.762 1.00 45.41 88 SER A CA 1
ATOM 665 C C . SER A 1 88 ? -20.206 3.607 -1.235 1.00 45.41 88 SER A C 1
ATOM 667 O O . SER A 1 88 ? -19.767 3.389 -2.355 1.00 45.41 88 SER A O 1
ATOM 669 N N . SER A 1 89 ? -20.453 2.626 -0.361 1.00 44.91 89 SER A N 1
ATOM 670 C CA . SER A 1 89 ? -20.386 1.174 -0.617 1.00 44.91 89 SER A CA 1
ATOM 671 C C . SER A 1 89 ? -19.344 0.707 -1.649 1.00 44.91 89 SER A C 1
ATOM 673 O O . SER A 1 89 ? -19.693 0.257 -2.738 1.00 44.91 89 SER A O 1
ATOM 675 N N . GLY A 1 90 ? -18.066 0.723 -1.273 1.00 47.72 90 GLY A N 1
ATOM 676 C CA . GLY A 1 90 ? -17.029 0.040 -2.052 1.00 47.72 90 GLY A CA 1
ATOM 677 C C . GLY A 1 90 ? -16.576 0.790 -3.300 1.00 47.72 90 GLY A C 1
ATOM 678 O O . GLY A 1 90 ? -15.878 0.199 -4.122 1.00 47.72 90 GLY A O 1
ATOM 679 N N . ASP A 1 91 ? -16.926 2.071 -3.421 1.00 52.59 91 ASP A N 1
ATOM 680 C CA . ASP A 1 91 ? -16.361 2.934 -4.444 1.00 52.59 91 ASP A CA 1
ATOM 681 C C . ASP A 1 91 ? -14.939 3.338 -4.048 1.00 52.59 91 ASP A C 1
ATOM 683 O O . ASP A 1 91 ? -14.666 4.345 -3.387 1.00 52.59 91 ASP A O 1
ATOM 687 N N . VAL A 1 92 ? -14.008 2.452 -4.386 1.00 55.00 92 VAL A N 1
ATOM 688 C CA . VAL A 1 92 ? -12.595 2.606 -4.060 1.00 55.00 92 VAL A CA 1
ATOM 689 C C . VAL A 1 92 ? -11.957 3.759 -4.853 1.00 55.00 92 VAL A C 1
ATOM 691 O O . VAL A 1 92 ? -10.813 4.122 -4.593 1.00 55.00 92 VAL A O 1
ATOM 694 N N . GLU A 1 93 ? -12.708 4.407 -5.753 1.00 56.88 93 GLU A N 1
ATOM 695 C CA . GLU A 1 93 ? -12.327 5.669 -6.388 1.00 56.88 93 GLU A CA 1
ATOM 696 C C . GLU A 1 93 ? -12.144 6.820 -5.388 1.00 56.88 93 GLU A C 1
ATOM 698 O O . GLU A 1 93 ? -11.456 7.791 -5.693 1.00 56.88 93 GLU A O 1
ATOM 703 N N . ALA A 1 94 ? -12.649 6.703 -4.155 1.00 60.12 94 ALA A N 1
ATOM 704 C CA . ALA A 1 94 ? -12.422 7.704 -3.112 1.00 60.12 94 ALA A CA 1
ATOM 705 C C . ALA A 1 94 ? -10.945 7.820 -2.664 1.00 60.12 94 ALA A C 1
ATOM 707 O O . ALA A 1 94 ? -10.533 8.890 -2.203 1.00 60.12 94 ALA A O 1
ATOM 708 N N . LEU A 1 95 ? -10.114 6.784 -2.892 1.00 60.44 95 LEU A N 1
ATOM 709 C CA . LEU A 1 95 ? -8.640 6.878 -2.813 1.00 60.44 95 LEU A CA 1
ATOM 710 C C . LEU A 1 95 ? -8.076 7.947 -3.770 1.00 60.44 95 LEU A C 1
ATOM 712 O O . LEU A 1 95 ? -6.972 8.453 -3.560 1.00 60.44 95 LEU A O 1
ATOM 716 N N . PHE A 1 96 ? -8.832 8.275 -4.822 1.00 59.44 96 PHE A N 1
ATOM 717 C CA . PHE A 1 96 ? -8.501 9.245 -5.861 1.00 59.44 96 PHE A CA 1
ATOM 718 C C . PHE A 1 96 ? -9.223 10.573 -5.732 1.00 59.44 96 PHE A C 1
ATOM 720 O O . PHE A 1 96 ? -9.082 11.400 -6.631 1.00 59.44 96 PHE A O 1
ATOM 727 N N . SER A 1 97 ? -9.926 10.821 -4.625 1.00 62.44 97 SER A N 1
ATOM 728 C CA . SER A 1 97 ? -10.409 12.170 -4.326 1.00 62.44 97 SER A CA 1
ATOM 729 C C . SER A 1 97 ? -9.258 13.175 -4.483 1.00 62.44 97 SER A C 1
ATOM 731 O O . SER A 1 97 ? -8.112 12.881 -4.115 1.00 62.44 97 SER A O 1
ATOM 733 N N . ASP A 1 98 ? -9.532 14.324 -5.108 1.00 63.44 98 ASP A N 1
ATOM 734 C CA . ASP A 1 98 ? -8.574 15.418 -5.348 1.00 63.44 98 ASP A CA 1
ATOM 735 C C . ASP A 1 98 ? -8.211 16.121 -4.029 1.00 63.44 98 ASP A C 1
ATOM 737 O O . ASP A 1 98 ? -8.370 17.329 -3.857 1.00 63.44 98 ASP A O 1
ATOM 741 N N . ASP A 1 99 ? -7.755 15.347 -3.050 1.00 69.56 99 ASP A N 1
ATOM 742 C CA . ASP A 1 99 ? -7.175 15.866 -1.836 1.00 69.56 99 ASP A CA 1
ATOM 743 C C . ASP A 1 99 ? -5.825 16.506 -2.206 1.00 69.56 99 ASP A C 1
ATOM 745 O O . ASP A 1 99 ? -4.901 15.798 -2.625 1.00 69.56 99 ASP A O 1
ATOM 749 N N . PRO A 1 100 ? -5.692 17.838 -2.065 1.00 68.44 100 PRO A N 1
ATOM 750 C CA . PRO A 1 100 ? -4.506 18.578 -2.486 1.00 68.44 100 PRO A CA 1
ATOM 751 C C . PRO A 1 100 ? -3.252 18.199 -1.690 1.00 68.44 100 PRO A C 1
ATOM 753 O O . PRO A 1 100 ? -2.149 18.583 -2.077 1.00 68.44 100 PRO A O 1
ATOM 756 N N . ARG A 1 101 ? -3.409 17.465 -0.580 1.00 71.44 101 ARG A N 1
ATOM 757 C CA . ARG A 1 101 ? -2.304 16.924 0.218 1.00 71.44 101 ARG A CA 1
ATOM 758 C C . ARG A 1 101 ? -1.626 15.743 -0.472 1.00 71.44 101 ARG A C 1
ATOM 760 O O . ARG A 1 101 ? -0.480 15.430 -0.160 1.00 71.44 101 ARG A O 1
ATOM 767 N N . PHE A 1 102 ? -2.317 15.092 -1.410 1.00 70.69 102 PHE A N 1
ATOM 768 C CA . PHE A 1 102 ? -1.761 14.004 -2.195 1.00 70.69 102 PHE A CA 1
ATOM 769 C C . PHE A 1 102 ? -1.226 14.503 -3.539 1.00 70.69 102 PHE A C 1
ATOM 771 O O . PHE A 1 102 ? -1.817 15.346 -4.212 1.00 70.69 1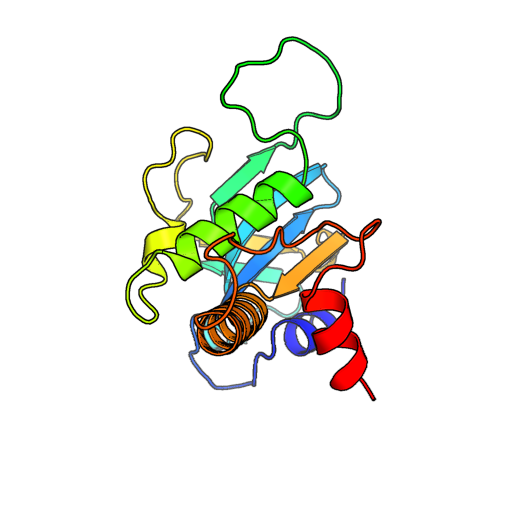02 PHE A O 1
ATOM 778 N N . GLY A 1 103 ? -0.092 13.934 -3.956 1.00 68.44 103 GLY A N 1
ATOM 779 C CA . GLY A 1 103 ? 0.408 14.088 -5.317 1.00 68.44 103 GLY A CA 1
ATOM 780 C C . GLY A 1 103 ? -0.557 13.498 -6.352 1.00 68.44 103 GLY A C 1
ATOM 781 O O . GLY A 1 103 ? -1.462 12.723 -6.029 1.00 68.44 103 GLY A O 1
ATOM 782 N N . LYS A 1 104 ? -0.339 13.831 -7.629 1.00 76.31 104 LYS A N 1
ATOM 783 C CA . LYS A 1 104 ? -1.122 13.262 -8.735 1.00 76.31 104 LYS A CA 1
ATOM 784 C C . LYS A 1 104 ? -1.009 11.736 -8.753 1.00 76.31 104 LYS A C 1
ATOM 786 O O . LYS 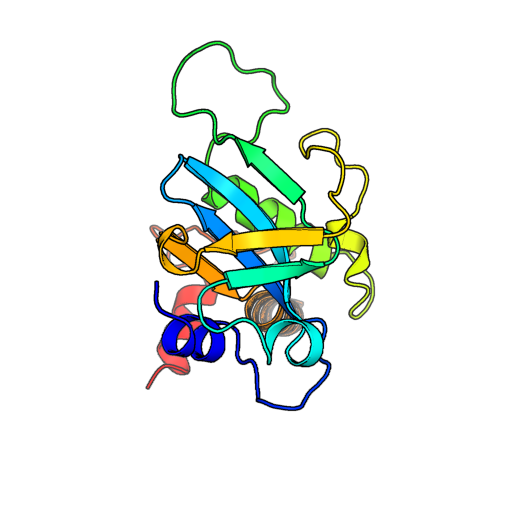A 1 104 ? 0.059 11.181 -8.500 1.00 76.31 104 LYS A O 1
ATOM 791 N N . SER A 1 105 ? -2.102 11.066 -9.110 1.00 78.69 105 SER A N 1
ATOM 792 C CA . SER A 1 105 ? -2.101 9.619 -9.318 1.00 78.69 105 SER A CA 1
ATOM 793 C C . SER A 1 105 ? -1.176 9.234 -10.473 1.00 78.69 105 SER A C 1
ATOM 795 O O . SER A 1 105 ? -1.269 9.778 -11.576 1.00 78.69 105 SER A O 1
ATOM 797 N N . ILE A 1 106 ? -0.318 8.256 -10.220 1.00 82.69 106 ILE A N 1
ATOM 798 C CA . ILE A 1 106 ? 0.525 7.576 -11.193 1.00 82.69 106 ILE A CA 1
ATOM 799 C C . ILE A 1 106 ? -0.254 6.340 -11.671 1.00 82.69 106 ILE A C 1
ATOM 801 O O . ILE A 1 106 ? -0.562 5.477 -10.851 1.00 82.69 106 ILE A O 1
ATOM 805 N N . PRO A 1 107 ? -0.578 6.207 -12.970 1.00 80.06 107 PRO A N 1
ATOM 806 C CA . PRO A 1 107 ? -1.429 5.115 -13.456 1.00 80.06 107 PRO A CA 1
ATOM 807 C C . PRO A 1 107 ? -0.902 3.715 -13.128 1.00 80.06 107 PRO A C 1
ATOM 809 O O . PRO A 1 107 ? -1.676 2.811 -12.830 1.00 80.06 107 PRO A O 1
ATOM 812 N N . LEU A 1 108 ? 0.418 3.539 -13.167 1.00 84.00 108 LEU A N 1
ATOM 813 C CA . LEU A 1 108 ? 1.095 2.292 -12.834 1.00 84.00 108 LEU A CA 1
ATOM 814 C C . LEU A 1 108 ? 2.394 2.611 -12.102 1.00 84.00 108 LEU A C 1
ATOM 816 O O . LEU A 1 108 ? 3.219 3.372 -12.607 1.00 84.00 108 LEU A O 1
ATOM 820 N N . SER A 1 109 ? 2.579 2.010 -10.931 1.00 88.75 109 SER A N 1
ATOM 821 C CA . SER A 1 109 ? 3.823 2.091 -10.169 1.00 88.75 109 SER A CA 1
ATOM 822 C C . SER A 1 109 ? 4.367 0.695 -9.917 1.00 88.75 109 SER A C 1
ATOM 824 O O . SER A 1 109 ? 3.640 -0.181 -9.456 1.00 88.75 109 SER A O 1
ATOM 826 N N . ALA A 1 110 ? 5.643 0.496 -10.230 1.00 91.94 110 ALA A N 1
ATOM 827 C CA . ALA A 1 110 ? 6.361 -0.748 -10.010 1.00 91.94 110 ALA A CA 1
ATOM 828 C C . ALA A 1 110 ? 7.341 -0.556 -8.847 1.00 91.94 110 ALA A C 1
ATOM 830 O O . ALA A 1 110 ? 8.230 0.290 -8.911 1.00 91.94 110 ALA A O 1
ATOM 831 N N . ILE A 1 111 ? 7.167 -1.337 -7.784 1.00 93.50 111 ILE A N 1
ATOM 832 C CA . ILE A 1 111 ? 7.902 -1.212 -6.524 1.00 93.50 111 ILE A CA 1
ATOM 833 C C . ILE A 1 111 ? 8.550 -2.558 -6.220 1.00 93.50 111 ILE A C 1
ATOM 835 O O . ILE A 1 111 ? 7.871 -3.582 -6.218 1.00 93.50 111 ILE A O 1
ATOM 839 N N . SER A 1 112 ? 9.852 -2.594 -5.944 1.00 95.12 112 SER A N 1
ATOM 840 C CA . SER A 1 112 ? 10.485 -3.837 -5.492 1.00 95.12 112 SER A CA 1
ATOM 841 C C . SER A 1 112 ? 9.881 -4.283 -4.160 1.00 95.12 112 SER A C 1
ATOM 843 O O . SER A 1 112 ? 9.745 -3.475 -3.238 1.00 95.12 112 SER A O 1
ATOM 845 N N . PHE A 1 113 ? 9.569 -5.573 -4.003 1.00 94.38 113 PHE A N 1
ATOM 846 C CA . PHE A 1 113 ? 9.134 -6.089 -2.698 1.00 94.38 113 PHE A CA 1
ATOM 847 C C . PHE A 1 113 ? 10.192 -5.846 -1.614 1.00 94.38 113 PHE A C 1
ATOM 849 O O . PHE A 1 113 ? 9.857 -5.648 -0.442 1.00 94.38 113 PHE A O 1
ATOM 856 N N . GLU A 1 114 ? 11.471 -5.813 -1.991 1.00 94.69 114 GLU A N 1
ATOM 857 C CA . GLU A 1 114 ? 12.568 -5.537 -1.069 1.00 94.69 114 GLU A CA 1
ATOM 858 C C . GLU A 1 114 ? 12.540 -4.106 -0.530 1.00 94.69 114 GLU A C 1
ATOM 860 O O . GLU A 1 114 ? 12.946 -3.904 0.615 1.00 94.69 114 GLU A O 1
ATOM 865 N N . ASP A 1 115 ? 12.010 -3.148 -1.292 1.00 94.31 115 ASP A N 1
ATOM 866 C CA . ASP A 1 115 ? 11.918 -1.735 -0.904 1.00 94.31 115 ASP A CA 1
ATOM 867 C C . ASP A 1 115 ? 10.729 -1.445 0.011 1.00 94.31 115 ASP A C 1
ATOM 869 O O . ASP A 1 115 ? 10.690 -0.403 0.662 1.00 94.31 115 ASP A O 1
ATOM 873 N N . ILE A 1 116 ? 9.777 -2.375 0.115 1.00 93.88 116 ILE A N 1
ATOM 874 C CA . ILE A 1 116 ? 8.631 -2.255 1.016 1.00 93.88 116 ILE A CA 1
ATOM 875 C C . ILE A 1 116 ? 9.073 -2.592 2.446 1.00 93.88 116 ILE A C 1
ATOM 877 O O . ILE A 1 116 ? 9.471 -3.729 2.748 1.00 93.88 116 ILE A O 1
ATOM 881 N N . SER A 1 117 ? 8.968 -1.594 3.326 1.00 91.69 117 SER A N 1
ATOM 882 C CA . SER A 1 117 ? 9.208 -1.700 4.771 1.00 91.69 117 SER A CA 1
ATOM 883 C C . SER A 1 117 ? 7.954 -2.140 5.518 1.00 91.69 117 SER A C 1
ATOM 885 O O . SER A 1 117 ? 8.014 -3.047 6.344 1.00 91.69 117 SER A O 1
ATOM 887 N N . VAL A 1 118 ? 6.814 -1.514 5.215 1.00 89.81 118 VAL A N 1
ATOM 888 C CA . VAL A 1 118 ? 5.515 -1.795 5.843 1.00 89.81 118 VAL A CA 1
ATOM 889 C C . VAL A 1 118 ? 4.470 -1.923 4.745 1.00 89.81 118 VAL A C 1
ATOM 891 O O . VAL A 1 118 ? 4.477 -1.137 3.802 1.00 89.81 118 VAL A O 1
ATOM 894 N N . VAL A 1 119 ? 3.568 -2.893 4.878 1.00 91.12 119 VAL A N 1
ATOM 895 C CA . VAL A 1 119 ? 2.364 -3.009 4.049 1.00 91.12 119 VAL A CA 1
ATOM 896 C C . VAL A 1 119 ? 1.142 -2.917 4.942 1.00 91.12 119 VAL A C 1
ATOM 898 O O . VAL A 1 119 ? 1.129 -3.431 6.062 1.00 91.12 119 VAL A O 1
ATOM 901 N N . TYR A 1 120 ? 0.117 -2.265 4.427 1.00 86.62 120 TYR A N 1
ATOM 902 C CA . TYR A 1 120 ? -1.111 -1.993 5.125 1.00 86.62 120 TYR A CA 1
ATOM 903 C C . TYR A 1 120 ? -2.315 -2.384 4.243 1.00 86.62 120 TYR A C 1
ATOM 905 O O . TYR A 1 120 ? -2.501 -1.819 3.157 1.00 86.62 120 TYR A O 1
ATOM 913 N N . PRO A 1 121 ? -3.131 -3.367 4.674 1.00 86.06 121 PRO A N 1
ATOM 914 C CA . PRO A 1 121 ? -4.245 -3.894 3.892 1.00 86.06 121 PRO A CA 1
ATOM 915 C C . PRO A 1 121 ? -5.494 -3.016 4.049 1.00 86.06 121 PRO A C 1
ATOM 917 O O . PRO A 1 121 ? -6.392 -3.328 4.834 1.00 86.06 121 PRO A O 1
ATOM 920 N N . VAL A 1 122 ? -5.549 -1.913 3.295 1.00 83.12 122 VAL A N 1
ATOM 921 C CA . VAL A 1 122 ? -6.600 -0.881 3.399 1.00 83.12 122 VAL A CA 1
ATOM 922 C C . VAL A 1 122 ? -7.999 -1.499 3.352 1.00 83.12 122 VAL A C 1
ATOM 924 O O . VAL A 1 122 ? -8.801 -1.260 4.250 1.00 83.12 122 VAL A O 1
ATOM 927 N N . GLY A 1 123 ? -8.279 -2.371 2.379 1.00 78.75 123 GLY A N 1
ATOM 928 C CA . GLY A 1 123 ? -9.624 -2.936 2.191 1.00 78.75 123 GLY A CA 1
ATOM 929 C C . GLY A 1 123 ? -10.115 -3.786 3.368 1.00 78.75 123 GLY A C 1
ATOM 930 O O . GLY A 1 123 ? -11.281 -3.701 3.769 1.00 78.75 123 GLY A O 1
ATOM 931 N N . HIS A 1 124 ? -9.220 -4.572 3.973 1.00 78.38 124 HIS A N 1
ATOM 932 C CA . HIS A 1 124 ? -9.552 -5.353 5.164 1.00 78.38 124 HIS A CA 1
ATOM 933 C C . HIS A 1 124 ? -9.907 -4.448 6.338 1.00 78.38 124 HIS A C 1
ATOM 935 O O . HIS A 1 124 ? -10.891 -4.696 7.033 1.00 78.38 124 HIS A O 1
ATOM 941 N N . ILE A 1 125 ? -9.123 -3.393 6.547 1.00 76.88 125 ILE A N 1
ATOM 942 C CA . ILE A 1 125 ? -9.337 -2.494 7.671 1.00 76.88 125 ILE A CA 1
ATOM 943 C C . ILE A 1 125 ? -10.594 -1.651 7.484 1.00 76.88 125 ILE A C 1
ATOM 945 O O . ILE A 1 125 ? -11.388 -1.572 8.419 1.00 76.88 125 ILE A O 1
ATOM 949 N N . SER A 1 126 ? -10.835 -1.094 6.297 1.00 74.19 126 SER A N 1
ATOM 950 C CA . SER A 1 126 ? -12.072 -0.355 6.018 1.00 74.19 126 SER A CA 1
ATOM 951 C C . SER A 1 126 ? -13.308 -1.225 6.278 1.00 74.19 126 SER A C 1
ATOM 953 O O . SER A 1 126 ? -14.279 -0.774 6.879 1.00 74.19 126 SER A O 1
ATOM 955 N N . THR A 1 127 ? -13.252 -2.516 5.935 1.00 78.06 127 THR A N 1
ATOM 956 C CA . THR A 1 127 ? -14.338 -3.462 6.245 1.00 78.06 127 THR A CA 1
ATOM 957 C C . THR A 1 127 ? -14.537 -3.654 7.753 1.00 78.06 127 THR A C 1
ATOM 959 O O . THR A 1 127 ? -15.672 -3.765 8.215 1.00 78.06 127 THR A O 1
ATOM 962 N N . LEU A 1 128 ? -13.455 -3.714 8.537 1.00 75.50 128 LEU A N 1
ATOM 963 C CA . LEU A 1 128 ? -13.550 -3.805 9.997 1.00 75.50 128 LEU A CA 1
ATOM 964 C C . LEU A 1 128 ? -14.114 -2.518 10.603 1.00 75.50 128 LEU A C 1
ATOM 966 O O . LEU A 1 128 ? -14.976 -2.600 11.470 1.00 75.50 128 LEU A O 1
ATOM 970 N N . MET A 1 129 ? -13.664 -1.359 10.127 1.00 70.75 129 MET A N 1
ATOM 971 C CA . MET A 1 129 ? -14.129 -0.050 10.586 1.00 70.75 129 MET A CA 1
ATOM 972 C C . MET A 1 129 ? -15.625 0.139 10.350 1.00 70.75 129 MET A C 1
ATOM 974 O O . MET A 1 129 ? -16.341 0.492 11.279 1.00 70.75 129 MET A O 1
ATOM 978 N N . ARG A 1 130 ? -16.122 -0.215 9.163 1.00 73.19 130 ARG A N 1
ATOM 979 C CA . ARG A 1 130 ? -17.555 -0.138 8.861 1.00 73.19 130 ARG A CA 1
ATOM 980 C C . ARG A 1 130 ? -18.410 -0.980 9.815 1.00 73.19 130 ARG A C 1
ATOM 982 O O . ARG A 1 130 ? -19.462 -0.538 10.253 1.00 73.19 130 ARG A O 1
ATOM 989 N N . ARG A 1 131 ? -17.942 -2.178 10.185 1.00 71.69 131 ARG A N 1
ATOM 990 C CA . ARG A 1 131 ? -18.638 -3.019 11.179 1.00 71.69 131 ARG A CA 1
ATOM 991 C C . ARG A 1 131 ? -18.660 -2.378 12.563 1.00 71.69 131 ARG A C 1
ATOM 993 O O . ARG A 1 131 ? -19.643 -2.506 13.276 1.00 71.69 131 ARG A O 1
ATOM 1000 N N . VAL A 1 132 ? -17.577 -1.699 12.943 1.00 69.31 132 VAL A N 1
ATOM 1001 C CA . VAL A 1 132 ? -17.518 -0.959 14.210 1.00 69.31 132 VAL A CA 1
ATOM 1002 C C . VAL A 1 132 ? -18.490 0.211 14.209 1.00 69.31 132 VAL A C 1
ATOM 1004 O O . VAL A 1 132 ? -19.148 0.424 15.218 1.00 69.31 132 VAL A O 1
ATOM 1007 N N . GLU A 1 133 ? -18.590 0.952 13.106 1.00 67.69 133 GLU A N 1
ATOM 1008 C CA . GLU A 1 133 ? -19.560 2.043 12.966 1.00 67.69 133 GLU A CA 1
ATOM 1009 C C . GLU A 1 133 ? -20.996 1.523 13.087 1.00 67.69 133 GLU A C 1
ATOM 1011 O O . GLU A 1 133 ? -21.769 2.076 13.864 1.00 67.69 133 GLU A O 1
ATOM 1016 N N . GLU A 1 134 ? -21.323 0.416 12.408 1.00 67.94 134 GLU A N 1
ATOM 1017 C CA . GLU A 1 134 ? -22.630 -0.251 12.506 1.00 67.94 134 GLU A CA 1
ATOM 1018 C C . GLU A 1 134 ? -22.951 -0.685 13.955 1.00 67.94 134 GLU A C 1
ATOM 1020 O O . GLU A 1 134 ? -24.062 -0.448 14.436 1.00 67.94 134 GLU A O 1
ATOM 1025 N N . ASP A 1 135 ? -21.973 -1.229 14.691 1.00 63.00 135 ASP A N 1
ATOM 1026 C CA . ASP A 1 135 ? -22.125 -1.628 16.101 1.00 63.00 135 ASP A CA 1
ATOM 1027 C C . ASP A 1 135 ? -22.193 -0.429 17.079 1.00 63.00 135 ASP A C 1
ATOM 1029 O O . ASP A 1 135 ? -22.750 -0.547 18.174 1.00 63.00 135 ASP A O 1
ATOM 1033 N N . GLN A 1 136 ? -21.613 0.724 16.721 1.00 61.19 136 GLN A N 1
ATOM 1034 C CA . GLN A 1 136 ? -21.569 1.937 17.555 1.00 61.19 136 GLN A CA 1
ATOM 1035 C C . GLN A 1 136 ? -22.685 2.941 17.262 1.00 61.19 136 GLN A C 1
ATOM 1037 O O . GLN A 1 136 ? -22.846 3.890 18.030 1.00 61.19 136 GLN A O 1
ATOM 1042 N N . THR A 1 137 ? -23.508 2.721 16.234 1.00 53.12 137 THR A N 1
ATOM 1043 C CA . THR A 1 137 ? -24.641 3.600 15.894 1.00 53.12 137 THR A CA 1
ATOM 1044 C C . THR A 1 137 ? -25.606 3.865 17.068 1.00 53.12 137 THR A C 1
ATOM 1046 O O . THR A 1 137 ? -26.311 4.872 17.063 1.00 53.12 137 THR A O 1
ATOM 1049 N N . ASP A 1 138 ? -25.591 3.032 18.115 1.00 51.50 138 ASP A N 1
ATOM 1050 C CA . ASP A 1 138 ? -26.390 3.214 19.336 1.00 51.50 138 ASP A CA 1
ATOM 1051 C C . ASP A 1 138 ? -25.718 4.057 20.440 1.00 51.50 138 ASP A C 1
ATOM 1053 O O . ASP A 1 138 ? -26.377 4.435 21.415 1.00 51.50 138 ASP A O 1
ATOM 1057 N N . LYS A 1 139 ? -24.413 4.351 20.358 1.00 52.78 139 LYS A N 1
ATOM 1058 C CA . LYS A 1 139 ? -23.665 5.048 21.4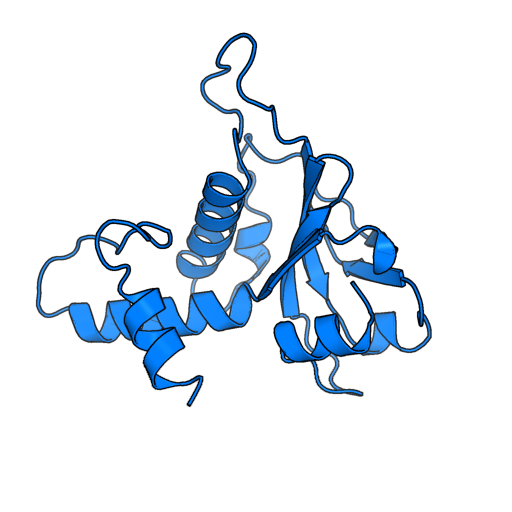18 1.00 52.78 139 LYS A CA 1
ATOM 1059 C C . LYS A 1 139 ? -22.567 5.926 20.818 1.00 52.78 139 LYS A C 1
ATOM 1061 O O . LYS A 1 139 ? -21.502 5.430 20.482 1.00 52.78 139 LYS A O 1
ATOM 1066 N N . THR A 1 140 ? -22.830 7.237 20.792 1.00 50.69 140 THR A N 1
ATOM 1067 C CA . THR A 1 140 ? -21.897 8.344 20.476 1.00 50.69 140 THR A CA 1
ATOM 1068 C C . THR A 1 140 ? -21.312 8.325 19.058 1.00 50.69 140 THR A C 1
ATOM 1070 O O . THR A 1 140 ? -20.428 7.542 18.756 1.00 50.69 140 THR A O 1
ATOM 1073 N N . GLY A 1 141 ? -21.780 9.241 18.197 1.00 50.12 141 GLY A N 1
ATOM 1074 C CA . GLY A 1 141 ? -21.345 9.415 16.799 1.00 50.12 141 GLY A CA 1
ATOM 1075 C C . GLY A 1 141 ? -19.938 9.999 16.616 1.00 50.12 141 GLY A C 1
ATOM 1076 O O . GLY A 1 141 ? -19.745 10.871 15.773 1.00 50.12 141 GLY A O 1
ATOM 1077 N N . GLU A 1 142 ? -18.978 9.564 17.426 1.00 50.66 142 GLU A N 1
ATOM 1078 C CA . GLU A 1 142 ? -17.568 9.923 17.300 1.00 50.66 142 GLU A CA 1
ATOM 1079 C C . GLU A 1 142 ? -16.871 8.833 16.475 1.00 50.66 142 GLU A C 1
ATOM 1081 O O . GLU A 1 142 ? -16.878 7.662 16.852 1.00 50.66 142 GLU A O 1
ATOM 1086 N N . ILE A 1 143 ? -16.313 9.201 15.318 1.00 51.41 143 ILE A N 1
ATOM 1087 C CA . ILE A 1 143 ? -15.590 8.262 14.449 1.00 51.41 143 ILE A CA 1
ATOM 1088 C C . ILE A 1 143 ? -14.351 7.777 15.221 1.00 51.41 143 ILE A C 1
ATOM 1090 O O . ILE A 1 143 ? -13.532 8.614 15.609 1.00 51.41 143 ILE A O 1
ATOM 1094 N N . PRO A 1 144 ? -14.176 6.465 15.467 1.00 54.25 144 PRO A N 1
ATOM 1095 C CA . PRO A 1 144 ? -13.046 5.977 16.246 1.00 54.25 144 PRO A CA 1
ATOM 1096 C C . PRO A 1 144 ? -11.721 6.283 15.542 1.00 54.25 144 PRO A C 1
ATOM 1098 O O . PRO A 1 144 ? -11.496 5.835 14.417 1.00 54.25 144 PRO A O 1
ATOM 1101 N N . THR A 1 145 ? -10.817 6.992 16.219 1.00 54.91 145 THR A N 1
ATOM 1102 C CA . THR A 1 145 ? -9.472 7.264 15.700 1.00 54.91 145 THR A CA 1
ATOM 1103 C C . THR A 1 145 ? -8.701 5.953 15.555 1.00 54.91 145 THR A C 1
ATOM 1105 O O . THR A 1 145 ? -8.491 5.204 16.515 1.00 54.91 145 THR A O 1
ATOM 1108 N N . PHE A 1 146 ? -8.317 5.652 14.318 1.00 57.34 146 PHE A N 1
ATOM 1109 C CA . PHE A 1 146 ? -7.817 4.351 13.889 1.00 57.34 146 PHE A CA 1
ATOM 1110 C C . PHE A 1 146 ? -6.508 3.944 14.603 1.00 57.34 146 PHE A C 1
ATOM 1112 O O . PHE A 1 146 ? -6.368 2.787 15.026 1.00 57.34 146 PHE A O 1
ATOM 1119 N N . LEU A 1 147 ? -5.582 4.893 14.802 1.00 55.44 147 LEU A N 1
ATOM 1120 C CA . LEU A 1 147 ? -4.209 4.652 15.277 1.00 55.44 147 LEU A CA 1
ATOM 1121 C C . LEU A 1 147 ? -3.941 5.127 16.710 1.00 55.44 147 LEU A C 1
ATOM 1123 O O . LEU A 1 147 ? -2.785 5.317 17.082 1.00 55.44 147 LEU A O 1
ATOM 1127 N N . ASP A 1 148 ? -4.964 5.270 17.556 1.00 57.34 148 ASP A N 1
ATOM 1128 C CA . ASP A 1 148 ? -4.722 5.528 18.981 1.00 57.34 148 ASP A CA 1
ATOM 1129 C C . ASP A 1 148 ? -4.315 4.231 19.715 1.00 57.34 148 ASP A C 1
ATOM 1131 O O . ASP A 1 148 ? -5.099 3.570 20.413 1.00 57.34 148 ASP A O 1
ATOM 1135 N N . PHE A 1 149 ? -3.070 3.801 19.482 1.00 52.72 149 PHE A N 1
ATOM 1136 C CA . PHE A 1 149 ? -2.480 2.623 20.124 1.00 52.72 149 PHE A CA 1
ATOM 1137 C C . PHE A 1 149 ? -2.277 2.825 21.629 1.00 52.72 149 PHE A C 1
ATOM 1139 O O . PHE A 1 149 ? -2.247 1.836 22.366 1.00 52.72 149 PHE A O 1
ATOM 1146 N N . GLU A 1 150 ? -2.180 4.073 22.090 1.00 51.75 150 GLU A N 1
ATOM 1147 C CA . GLU A 1 150 ? -2.004 4.390 23.506 1.00 51.75 150 GLU A CA 1
ATOM 1148 C C . GLU A 1 150 ? -3.335 4.324 24.278 1.00 51.75 150 GLU A C 1
ATOM 1150 O O . GLU A 1 150 ? -3.368 3.775 25.381 1.00 51.75 150 GLU A O 1
ATOM 1155 N N . ASN A 1 151 ? -4.464 4.726 23.676 1.00 53.44 151 ASN A N 1
ATOM 1156 C CA . ASN A 1 151 ? -5.790 4.706 24.319 1.00 53.44 151 ASN A CA 1
ATOM 1157 C C . ASN A 1 151 ? -6.706 3.539 23.907 1.00 53.44 151 ASN A C 1
ATOM 1159 O O . ASN A 1 151 ? -7.928 3.622 24.039 1.00 53.44 151 ASN A O 1
ATOM 1163 N N . LYS A 1 152 ? -6.142 2.385 23.523 1.00 53.22 152 LYS A N 1
ATOM 1164 C CA . LYS A 1 152 ? -6.893 1.138 23.248 1.00 53.22 152 LYS A CA 1
ATOM 1165 C C . LYS A 1 152 ? -7.801 1.227 22.011 1.00 53.22 152 LYS A C 1
ATOM 1167 O O . LYS A 1 152 ? -8.979 0.856 22.107 1.00 53.22 152 LYS A O 1
ATOM 1172 N N . SER A 1 153 ? -7.234 1.631 20.868 1.00 58.06 153 SER A N 1
ATOM 1173 C CA . SER A 1 153 ? -7.871 1.571 19.541 1.00 58.06 153 SER A CA 1
ATOM 1174 C C . SER A 1 153 ? -8.81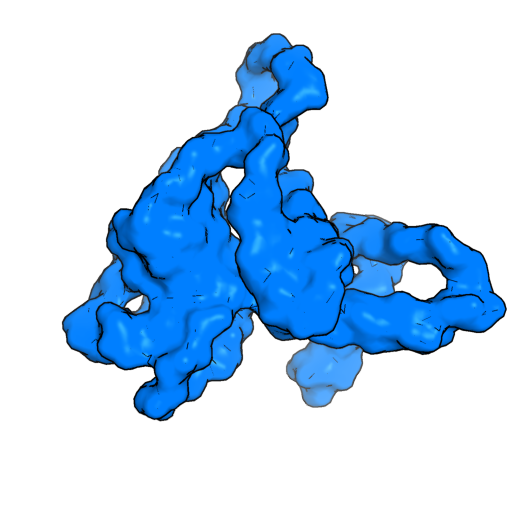0 0.364 19.411 1.00 58.06 153 SER A C 1
ATOM 1176 O O . SER A 1 153 ? -8.447 -0.789 19.683 1.00 58.06 153 SER A O 1
ATOM 1178 N N . VAL A 1 154 ? -10.057 0.638 19.020 1.00 59.38 154 VAL A N 1
ATOM 1179 C CA . VAL A 1 154 ? -11.107 -0.377 18.836 1.00 59.38 154 VAL A CA 1
ATOM 1180 C C . VAL A 1 154 ? -10.659 -1.435 17.823 1.00 59.38 154 VAL A C 1
ATOM 1182 O O . VAL A 1 154 ? -10.943 -2.623 17.984 1.00 59.38 154 VAL A O 1
ATOM 1185 N N . VAL A 1 155 ? -9.844 -1.032 16.850 1.00 57.19 155 VAL A N 1
ATOM 1186 C CA . VAL A 1 155 ? -9.263 -1.926 15.851 1.00 57.19 155 VAL A CA 1
ATOM 1187 C C . VAL A 1 155 ? -8.276 -2.906 16.475 1.00 57.19 155 VAL A C 1
ATOM 1189 O O . VAL A 1 155 ? -8.322 -4.085 16.138 1.00 57.19 155 VAL A O 1
ATOM 1192 N N . LEU A 1 156 ? -7.436 -2.496 17.431 1.00 59.06 156 LEU A N 1
ATOM 1193 C CA . LEU A 1 156 ? -6.544 -3.434 18.128 1.00 59.06 156 LEU A CA 1
ATOM 1194 C C . LEU A 1 156 ? -7.317 -4.516 18.873 1.00 59.06 156 LEU A C 1
ATOM 1196 O O . LEU A 1 156 ? -6.882 -5.668 18.894 1.00 59.06 156 LEU A O 1
ATOM 1200 N N . LYS A 1 157 ? -8.457 -4.166 19.481 1.00 58.25 157 LYS A N 1
ATOM 1201 C CA . LYS A 1 157 ? -9.324 -5.157 20.130 1.00 58.25 157 LYS A CA 1
ATOM 1202 C C . LYS A 1 157 ? -9.822 -6.166 19.097 1.00 58.25 157 LYS A C 1
ATOM 1204 O O . LYS A 1 157 ? -9.711 -7.366 19.320 1.00 58.25 157 LYS A O 1
ATOM 1209 N N . ILE A 1 158 ? -10.276 -5.703 17.937 1.00 56.28 158 ILE A N 1
ATOM 1210 C CA . ILE A 1 158 ? -10.807 -6.569 16.876 1.00 56.28 158 ILE A CA 1
ATOM 1211 C C . ILE A 1 158 ? -9.713 -7.427 16.231 1.00 56.28 158 ILE A C 1
ATOM 1213 O O . ILE A 1 158 ? -9.892 -8.638 16.097 1.00 56.28 158 ILE A O 1
ATOM 1217 N N . LEU A 1 159 ? -8.560 -6.840 15.903 1.00 55.06 159 LEU A N 1
ATOM 1218 C CA . LEU A 1 159 ? -7.404 -7.552 15.356 1.00 55.06 159 LEU A CA 1
ATOM 1219 C C . LEU A 1 159 ? -6.900 -8.621 16.331 1.00 55.06 159 LEU A C 1
ATOM 1221 O O . LEU A 1 159 ? -6.672 -9.756 15.920 1.00 55.06 159 LEU A O 1
ATOM 1225 N N . ARG A 1 160 ? -6.807 -8.312 17.633 1.00 54.34 160 ARG A N 1
ATOM 1226 C CA . ARG A 1 160 ? -6.436 -9.300 18.662 1.00 54.34 160 ARG A CA 1
ATOM 1227 C C . ARG A 1 160 ? -7.426 -10.457 18.769 1.00 54.34 160 ARG A C 1
ATOM 1229 O O . ARG A 1 160 ? -6.996 -11.570 19.035 1.00 54.34 160 ARG A O 1
ATOM 1236 N N . THR A 1 161 ? -8.715 -10.210 18.544 1.00 49.75 161 THR A N 1
ATOM 1237 C CA . THR A 1 161 ? -9.761 -11.242 18.665 1.00 49.75 161 THR A CA 1
ATOM 1238 C C . THR A 1 161 ? -9.822 -12.173 17.444 1.00 49.75 161 THR A C 1
ATOM 1240 O O . THR A 1 161 ? -10.435 -13.229 17.525 1.00 49.75 161 THR A O 1
ATOM 1243 N N . LYS A 1 162 ? -9.210 -11.802 16.306 1.00 46.97 162 LYS A N 1
ATOM 1244 C CA . LYS A 1 162 ? -9.226 -12.596 15.058 1.00 46.97 162 LYS A CA 1
ATOM 1245 C C . LYS A 1 162 ? -7.867 -13.147 14.616 1.00 46.97 162 LYS A C 1
ATOM 1247 O O . LYS A 1 162 ? -7.819 -13.913 13.659 1.00 46.97 162 LYS A O 1
ATOM 1252 N N . LEU A 1 163 ? -6.778 -12.751 15.277 1.00 40.06 163 LEU A N 1
ATOM 1253 C CA . LEU A 1 163 ? -5.427 -13.280 15.042 1.00 40.06 163 LEU A CA 1
ATOM 1254 C C . LEU A 1 163 ? -5.100 -14.532 15.886 1.00 40.06 163 LEU A C 1
ATOM 1256 O O . LEU A 1 163 ? -3.972 -15.015 15.804 1.00 40.06 163 LEU A O 1
ATOM 1260 N N . TRP A 1 164 ? -6.060 -15.047 16.664 1.00 33.69 164 TRP A N 1
ATOM 1261 C CA . TRP A 1 164 ? -5.974 -16.288 17.445 1.00 33.69 164 TRP A CA 1
ATOM 1262 C C . TRP A 1 164 ? -7.105 -17.242 17.068 1.00 33.69 164 TRP A C 1
ATOM 1264 O O . TRP A 1 164 ? -8.250 -16.752 16.931 1.00 33.69 164 TRP A O 1
#

Secondary structure (DSSP, 8-state):
--HHHHHHHHT--TT----EEEEEEETTSEEEEEEE-TGGGSS-SSEEEEEEEEEEE---S-S---TT---SHHHHHHHHHHHHHHSGGG-GGGGGS--TTSPPPEEEEEEEGGGEEEEE-HHHHHHHHHHHHHHHTTS--PPPPTT-TTTT-HHHHHHHHH--

Foldseek 3Di:
DFPVVQCVQLVNDAPDQDQFWKWFQFPQQKIKIATFGRVVCVPPRFKTKGFQMWIARAQDPDDDDPVLEHNHPLSVLQCQLVQCLVPPPRPNCSNVPPRVNIDGTDRMDIGGPVRTPDMDRSVVVSVVQVVVCVVCVPPDPDRFRQPPPVVPGPVVVVCVVPVD